Protei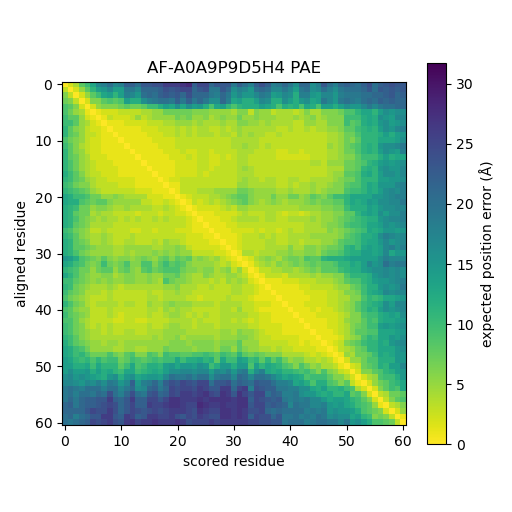n AF-A0A9P9D5H4-F1 (afdb_monomer)

Solvent-accessible surface area (backbone atoms only — not comparable to full-atom values): 3783 Å² total; per-residue (Å²): 134,80,78,71,88,73,46,73,68,54,54,50,49,52,51,55,40,48,75,68,69,52,54,51,65,68,49,23,72,74,33,86,94,43,53,38,68,56,51,54,52,46,51,55,46,51,57,44,48,66,51,32,77,73,49,66,88,77,73,86,131

Secondary structure (DSSP, 8-state):
----S--HHHHHHHHHHHHTT--HHHHHHTSTT--HHHHHHHHHHHHHHHHHHHHTTT---

Radius of gyration: 12.82 Å; Cα contacts (8 Å, |Δi|>4): 26; chains: 1; bounding box: 36×20×21 Å

Sequence (61 aa):
KNRGNWKKEEDRRIIKLRNKGKKWDDVSSQLPGRTKVACSRRYAQYYREERLARNFIDYTY

pLDDT: mean 72.63, std 15.91, range [34.53, 88.88]

Foldseek 3Di:
DCPDDDDPVLLCLLVVCVVVVHQLVVSCVVPPPAHSVNSVVVNVVVVVVVVCVVVVVPDDD

InterPro domains:
  IPR001005 SANT/Myb domain [PF00249] (3-46)
  IPR001005 SANT/Myb domain [PS50090] (1-47)
  IPR001005 SANT/Myb domain [SM00717] (2-49)
  IPR001005 SANT/Myb domain [cd00167] (5-46)
  IPR009057 Homedomain-like superfamily [SSF46689] (2-52)
  IPR017930 Myb domain [PS51294] (1-51)

Nearest PDB structures (foldseek):
  1idz-assembly1_A  TM=8.159E-01  e=1.378E-01  Mus musculus
  5yiv-assembly4_D  TM=9.099E-01  e=4.601E-01  Caulobacter vibrioides NA1000
  5yiw-assembly1_A  TM=9.014E-01  e=7.353E-01  Caulobacter vibrioides NA1000
  5yiu-assembly1_A  TM=9.145E-01  e=8.990E-01  Caulobacter vibrioides NA1000
  1tc3-assembly1_C  TM=8.191E-01  e=3.923E+00  Caenorhabditis elegans

Mean predicted aligned error: 8.61 Å

Organism: NCBI:txid1079267

Structure (mmCIF, N/CA/C/O backbone):
data_AF-A0A9P9D5H4-F1
#
_entry.id   AF-A0A9P9D5H4-F1
#
loop_
_atom_site.group_PDB
_atom_site.id
_atom_site.type_symbol
_atom_site.label_atom_id
_atom_site.label_alt_id
_atom_site.label_comp_id
_atom_site.label_asym_id
_atom_site.label_entity_id
_atom_site.label_seq_id
_atom_site.pdbx_PDB_ins_code
_atom_site.Cartn_x
_atom_site.Cartn_y
_atom_site.Cartn_z
_atom_site.occupancy
_atom_site.B_iso_or_equiv
_atom_site.auth_seq_id
_atom_site.auth_comp_id
_atom_site.auth_asym_id
_atom_site.auth_atom_id
_atom_site.pdbx_PDB_model_num
ATOM 1 N N . LYS A 1 1 ? 17.675 -3.674 -15.479 1.00 40.69 1 LYS A N 1
ATOM 2 C CA . LYS A 1 1 ? 17.189 -3.614 -14.072 1.00 40.69 1 LYS A CA 1
ATOM 3 C C . LYS A 1 1 ? 15.706 -3.236 -14.093 1.00 40.69 1 LYS A C 1
ATOM 5 O O . LYS A 1 1 ? 15.359 -2.073 -13.925 1.00 40.69 1 LYS A O 1
ATOM 10 N N . ASN A 1 2 ? 14.828 -4.200 -14.370 1.00 39.31 2 ASN A N 1
ATOM 11 C CA . ASN A 1 2 ? 13.399 -3.926 -14.520 1.00 39.31 2 ASN A CA 1
ATOM 12 C C . ASN A 1 2 ? 12.760 -3.824 -13.134 1.00 39.31 2 ASN A C 1
ATOM 14 O O . ASN A 1 2 ? 12.271 -4.809 -12.588 1.00 39.31 2 ASN A O 1
ATOM 18 N N . ARG A 1 3 ? 12.792 -2.616 -12.558 1.00 51.66 3 ARG A N 1
ATOM 19 C CA . ARG A 1 3 ? 11.904 -2.215 -11.459 1.00 51.66 3 ARG A CA 1
ATOM 20 C C . ARG A 1 3 ? 10.495 -2.214 -12.040 1.00 51.66 3 ARG A C 1
ATOM 22 O O . ARG A 1 3 ? 10.050 -1.195 -12.552 1.00 51.66 3 ARG A O 1
ATOM 29 N N . GLY A 1 4 ? 9.889 -3.397 -12.122 1.00 53.78 4 GLY A N 1
ATOM 30 C CA . GLY A 1 4 ? 8.712 -3.651 -12.943 1.00 53.78 4 GLY A CA 1
ATOM 31 C C . GLY A 1 4 ? 7.636 -2.595 -12.734 1.00 53.78 4 GLY A C 1
ATOM 32 O O . GLY A 1 4 ? 7.047 -2.577 -11.671 1.00 53.78 4 GLY A O 1
ATOM 33 N N . ASN A 1 5 ? 7.441 -1.731 -13.735 1.00 65.12 5 ASN A N 1
ATOM 34 C CA . ASN A 1 5 ? 6.324 -0.838 -14.084 1.00 65.12 5 ASN A CA 1
ATOM 35 C C . ASN A 1 5 ? 5.345 -0.322 -13.005 1.00 65.12 5 ASN A C 1
ATOM 37 O O . ASN A 1 5 ? 4.244 0.080 -13.365 1.00 65.12 5 ASN A O 1
ATOM 41 N N . TRP A 1 6 ? 5.667 -0.334 -11.715 1.00 73.19 6 TRP A N 1
ATOM 42 C CA . TRP A 1 6 ? 4.809 0.218 -10.673 1.00 73.19 6 TRP A CA 1
ATOM 43 C C . TRP A 1 6 ? 5.020 1.721 -10.615 1.00 73.19 6 TRP A C 1
ATOM 45 O O . TRP A 1 6 ? 6.103 2.211 -10.282 1.00 73.19 6 TRP A O 1
ATOM 55 N N . LYS A 1 7 ? 3.982 2.463 -10.988 1.00 78.94 7 LYS A N 1
ATOM 56 C CA . LYS A 1 7 ? 4.008 3.919 -10.937 1.00 78.94 7 LYS A CA 1
ATOM 57 C C . LYS A 1 7 ? 3.846 4.374 -9.494 1.00 78.94 7 LYS A C 1
ATOM 59 O O . LYS A 1 7 ? 3.077 3.800 -8.726 1.00 78.94 7 LYS A O 1
ATOM 64 N N . LYS A 1 8 ? 4.474 5.505 -9.156 1.00 80.06 8 LYS A N 1
ATOM 65 C CA . LYS A 1 8 ? 4.268 6.175 -7.858 1.00 80.06 8 LYS A CA 1
ATOM 66 C C . LYS A 1 8 ? 2.781 6.427 -7.572 1.00 80.06 8 LYS A C 1
ATOM 68 O O . LYS A 1 8 ? 2.368 6.460 -6.422 1.00 80.06 8 LYS A O 1
ATOM 73 N N . GLU A 1 9 ? 1.974 6.613 -8.613 1.00 83.19 9 GLU A N 1
ATOM 74 C CA . GLU A 1 9 ? 0.518 6.752 -8.520 1.00 83.19 9 GLU A CA 1
ATOM 75 C C . GLU A 1 9 ? -0.170 5.484 -8.007 1.00 83.19 9 GLU A C 1
ATOM 77 O O . GLU A 1 9 ? -1.055 5.586 -7.157 1.00 83.19 9 GLU A O 1
ATOM 82 N N . GLU A 1 10 ? 0.247 4.309 -8.488 1.00 82.56 10 GLU A N 1
ATOM 83 C CA . GLU A 1 10 ? -0.270 3.007 -8.052 1.00 82.56 10 GLU A CA 1
ATOM 84 C C . GLU A 1 10 ? 0.132 2.739 -6.599 1.00 82.56 10 GLU A C 1
ATOM 86 O O . GLU A 1 10 ? -0.727 2.412 -5.780 1.00 82.56 10 GLU A O 1
ATOM 91 N N 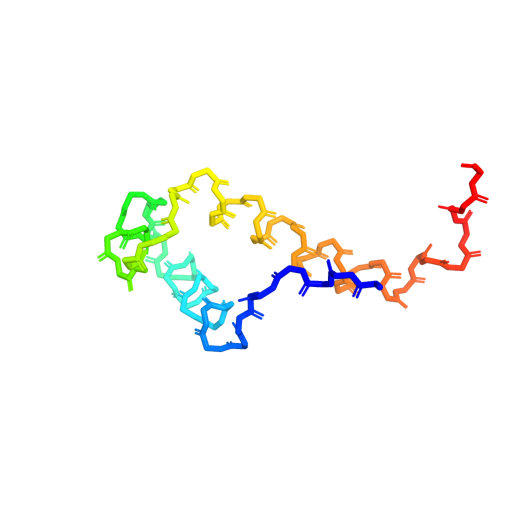. ASP A 1 11 ? 1.401 2.983 -6.252 1.00 84.25 11 ASP A N 1
ATOM 92 C CA . ASP A 1 11 ? 1.909 2.827 -4.883 1.00 84.25 11 ASP A CA 1
ATOM 93 C C . ASP A 1 11 ? 1.151 3.742 -3.907 1.00 84.25 11 ASP A C 1
ATOM 95 O O . ASP A 1 11 ? 0.655 3.287 -2.874 1.00 84.25 11 ASP A O 1
ATOM 99 N N . ARG A 1 12 ? 0.946 5.021 -4.265 1.00 86.31 12 ARG A N 1
ATOM 100 C CA . ARG A 1 12 ? 0.132 5.954 -3.466 1.00 86.31 12 ARG A CA 1
ATOM 101 C C . ARG A 1 12 ? -1.298 5.460 -3.282 1.00 86.31 12 ARG A C 1
ATOM 103 O O . ARG A 1 12 ? -1.860 5.634 -2.202 1.00 86.31 12 ARG A O 1
ATOM 110 N N . ARG A 1 13 ? -1.905 4.862 -4.312 1.00 87.00 13 ARG A N 1
ATOM 111 C CA . ARG A 1 13 ? -3.264 4.305 -4.226 1.00 87.00 13 ARG A CA 1
ATOM 112 C C . ARG A 1 13 ? -3.309 3.117 -3.280 1.00 87.00 13 ARG A C 1
ATOM 114 O O . ARG A 1 13 ? -4.153 3.101 -2.388 1.00 87.00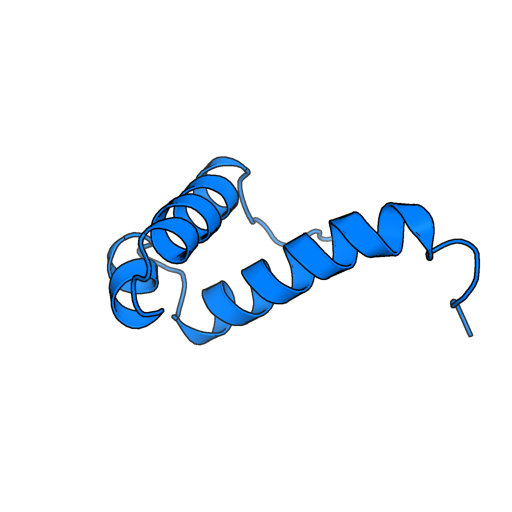 13 ARG A O 1
ATOM 121 N N . ILE A 1 14 ? -2.365 2.193 -3.416 1.00 85.38 14 ILE A N 1
ATOM 122 C CA . ILE A 1 14 ? -2.212 1.030 -2.542 1.00 85.38 14 ILE A CA 1
ATOM 123 C C . ILE A 1 14 ? -2.054 1.470 -1.078 1.00 85.38 14 ILE A C 1
ATOM 125 O O . ILE A 1 14 ? -2.817 1.017 -0.226 1.00 85.38 14 ILE A O 1
ATOM 129 N N . ILE A 1 15 ? -1.146 2.406 -0.787 1.00 85.88 15 ILE A N 1
ATOM 130 C CA . ILE A 1 15 ? -0.904 2.918 0.573 1.00 85.88 15 ILE A CA 1
ATOM 131 C C . ILE A 1 15 ? -2.136 3.650 1.110 1.00 85.88 15 ILE A C 1
ATOM 133 O O . ILE A 1 15 ? -2.580 3.377 2.221 1.00 85.88 15 ILE A O 1
ATOM 137 N N . LYS A 1 16 ? -2.744 4.543 0.319 1.00 88.88 16 LYS A N 1
ATOM 138 C CA . LYS A 1 16 ? -3.933 5.306 0.733 1.00 88.88 16 LYS A CA 1
ATOM 139 C C . LYS A 1 16 ? -5.114 4.392 1.048 1.00 88.88 16 LYS A C 1
ATOM 141 O O . LYS A 1 16 ? -5.827 4.627 2.017 1.00 88.88 16 LYS A O 1
ATOM 146 N N . LEU A 1 17 ? -5.339 3.363 0.237 1.00 88.81 17 LEU A N 1
ATOM 147 C CA . LEU A 1 17 ? -6.415 2.401 0.459 1.00 88.81 17 LEU A CA 1
ATOM 148 C C . LEU A 1 17 ? -6.117 1.494 1.648 1.00 88.81 17 LEU A C 1
ATOM 150 O O . LEU A 1 17 ? -7.018 1.220 2.441 1.00 88.81 17 LEU A O 1
ATOM 154 N N . ARG A 1 18 ? -4.855 1.093 1.827 1.00 85.38 18 ARG A N 1
ATOM 155 C CA . ARG A 1 18 ? -4.453 0.299 2.984 1.00 85.38 18 ARG A CA 1
ATOM 156 C C . ARG A 1 18 ? -4.561 1.084 4.291 1.00 85.38 18 ARG A C 1
ATOM 158 O O . ARG A 1 18 ? -5.087 0.542 5.255 1.00 85.38 18 ARG A O 1
ATOM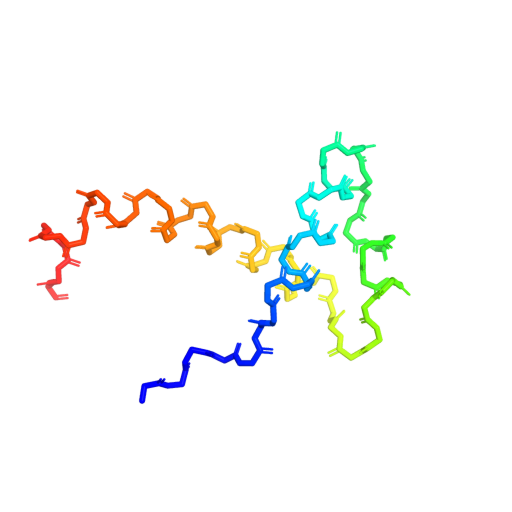 165 N N . ASN A 1 19 ? -4.198 2.367 4.286 1.00 84.81 19 ASN A N 1
ATOM 166 C CA . ASN A 1 19 ? -4.422 3.291 5.404 1.00 84.81 19 ASN A CA 1
ATOM 167 C C . ASN A 1 19 ? -5.911 3.482 5.717 1.00 84.81 19 ASN A C 1
ATOM 169 O O . ASN A 1 19 ? -6.277 3.692 6.866 1.00 84.81 19 ASN A O 1
ATOM 173 N N . LYS A 1 20 ? -6.788 3.364 4.714 1.00 87.25 20 LYS A N 1
ATOM 174 C CA . LYS A 1 20 ? -8.247 3.352 4.902 1.00 87.25 20 LYS A CA 1
ATOM 175 C C . LYS A 1 20 ? -8.800 2.002 5.389 1.00 87.25 20 LYS A C 1
ATOM 177 O O . LYS A 1 20 ? -10.015 1.849 5.455 1.00 87.25 20 LYS A O 1
ATOM 182 N N . GLY A 1 21 ? -7.953 1.004 5.661 1.00 84.44 21 GLY A N 1
ATOM 183 C CA . GLY A 1 21 ? -8.379 -0.334 6.088 1.00 84.44 21 GLY A CA 1
ATOM 184 C C . GLY A 1 21 ? -9.055 -1.163 4.990 1.00 84.44 21 GLY A C 1
ATOM 185 O O . GLY A 1 21 ? -9.723 -2.152 5.284 1.00 84.44 21 GLY A O 1
ATOM 186 N N . LYS A 1 22 ? -8.906 -0.780 3.715 1.00 85.81 22 LYS A N 1
ATOM 187 C CA . LYS A 1 22 ? -9.527 -1.502 2.598 1.00 85.81 22 LYS A CA 1
ATOM 188 C C . LYS A 1 22 ? -8.859 -2.858 2.358 1.00 85.81 22 LYS A C 1
ATOM 190 O O . LYS A 1 22 ? -7.658 -3.048 2.597 1.00 85.81 22 LYS A O 1
ATOM 195 N N . LYS A 1 23 ? -9.661 -3.813 1.879 1.00 85.56 23 LYS A N 1
ATOM 196 C CA . LYS A 1 23 ? -9.194 -5.149 1.488 1.00 85.56 23 LYS A CA 1
ATOM 197 C C . LYS A 1 23 ? -8.480 -5.067 0.140 1.00 85.56 23 LYS A C 1
ATOM 199 O O . LYS A 1 23 ? -8.747 -4.177 -0.659 1.00 85.56 23 LYS A O 1
ATOM 204 N N . TRP A 1 24 ? -7.586 -6.015 -0.133 1.00 82.81 24 TRP A N 1
ATOM 205 C CA . TRP A 1 24 ? -6.843 -6.044 -1.398 1.00 82.81 24 TRP A CA 1
ATOM 206 C C . TRP A 1 24 ? -7.740 -6.201 -2.629 1.00 82.81 24 TRP A C 1
ATOM 208 O O . TRP A 1 24 ? -7.366 -5.712 -3.688 1.00 82.81 24 TRP A O 1
ATOM 218 N N . ASP A 1 25 ? -8.919 -6.813 -2.481 1.00 84.19 25 ASP A N 1
ATOM 219 C CA . ASP A 1 25 ? -9.942 -6.871 -3.532 1.00 84.19 25 ASP A CA 1
ATOM 220 C C . ASP A 1 25 ? -10.382 -5.462 -3.972 1.00 84.19 25 ASP A C 1
ATOM 222 O O . ASP A 1 25 ? -10.298 -5.142 -5.156 1.00 84.19 25 ASP A O 1
ATOM 226 N N . ASP A 1 26 ? -10.703 -4.567 -3.027 1.00 86.12 26 ASP A N 1
ATOM 227 C CA . ASP A 1 26 ? -11.062 -3.166 -3.324 1.00 86.12 26 ASP A CA 1
ATOM 228 C C . ASP A 1 26 ? -9.909 -2.382 -3.971 1.00 86.12 26 ASP A C 1
ATOM 230 O O . ASP A 1 26 ? -10.125 -1.429 -4.726 1.00 86.12 26 ASP A O 1
ATOM 234 N N . VAL A 1 27 ? -8.668 -2.750 -3.634 1.00 84.38 27 VAL A N 1
ATOM 235 C CA . VAL A 1 27 ? -7.454 -2.137 -4.187 1.00 84.38 27 VAL A CA 1
ATOM 236 C C . VAL A 1 27 ? -7.241 -2.579 -5.629 1.00 84.38 27 VAL A C 1
ATOM 238 O O . VAL A 1 27 ? -6.993 -1.730 -6.483 1.00 84.38 27 VAL A O 1
ATOM 241 N N . SER A 1 28 ? -7.388 -3.875 -5.919 1.00 84.12 28 SER A N 1
ATO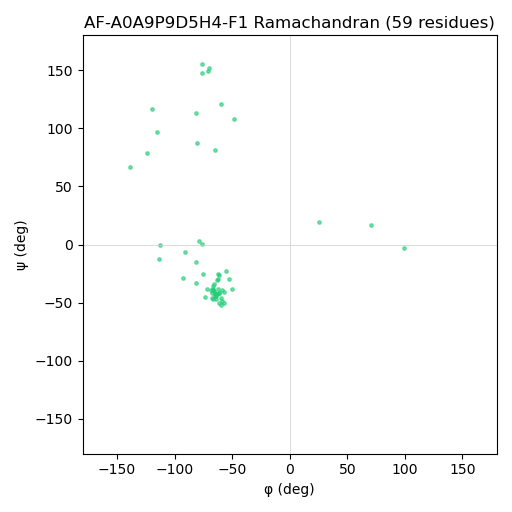M 242 C CA . SER A 1 28 ? -7.294 -4.383 -7.290 1.00 84.12 28 SER A CA 1
ATOM 243 C C . SER A 1 28 ? -8.419 -3.872 -8.181 1.00 84.12 28 SER A C 1
ATOM 245 O O . SER A 1 28 ? -8.167 -3.569 -9.341 1.00 84.12 28 SER A O 1
ATOM 247 N N . SER A 1 29 ? -9.624 -3.668 -7.641 1.00 85.38 29 SER A N 1
ATOM 248 C CA . SER A 1 29 ? -10.730 -3.067 -8.399 1.00 85.38 29 SER A CA 1
ATOM 249 C C . SER A 1 29 ? -10.429 -1.639 -8.866 1.00 85.38 29 SER A C 1
ATOM 251 O O . SER A 1 29 ? -10.968 -1.192 -9.872 1.00 85.38 29 SER A O 1
ATOM 253 N N . GLN A 1 30 ? -9.547 -0.915 -8.169 1.00 82.81 30 GLN A N 1
ATOM 254 C CA . GLN A 1 30 ? -9.108 0.432 -8.557 1.00 82.81 30 GLN A CA 1
ATOM 255 C C . GLN A 1 30 ? -7.862 0.447 -9.449 1.00 82.81 30 GLN A C 1
ATOM 257 O O . GLN A 1 30 ? -7.460 1.516 -9.912 1.00 82.81 30 GLN A O 1
ATOM 262 N N . LEU A 1 31 ? -7.239 -0.709 -9.673 1.00 80.19 31 LEU A N 1
ATOM 263 C CA . LEU A 1 31 ? -6.041 -0.867 -10.488 1.00 80.19 31 LEU A CA 1
ATOM 264 C C . LEU A 1 31 ? -6.316 -1.901 -11.590 1.00 80.19 31 LEU A C 1
ATOM 266 O O . LEU A 1 31 ? -5.902 -3.058 -11.469 1.00 80.19 31 LEU A O 1
ATOM 270 N N . PRO A 1 32 ? -7.011 -1.505 -12.675 1.00 71.25 32 PRO A N 1
ATOM 271 C CA . PRO A 1 32 ? -7.251 -2.401 -13.798 1.00 71.25 32 PRO A CA 1
ATOM 272 C C . PRO A 1 32 ? -5.906 -2.855 -14.384 1.00 71.25 32 PRO A C 1
ATOM 274 O O . PRO A 1 32 ? -5.069 -2.037 -14.759 1.00 71.25 32 PRO A O 1
ATOM 277 N N . GLY A 1 33 ? -5.673 -4.170 -14.401 1.00 75.88 33 GLY A N 1
ATOM 278 C CA . GLY A 1 33 ? -4.402 -4.781 -14.817 1.00 75.88 33 GLY A CA 1
ATOM 279 C C . GLY A 1 33 ? -3.462 -5.187 -13.674 1.00 75.88 33 GLY A C 1
ATOM 280 O O . GLY A 1 33 ? -2.426 -5.801 -13.928 1.00 75.88 33 GLY A O 1
ATOM 281 N N . ARG A 1 34 ? -3.811 -4.911 -12.408 1.00 76.81 34 ARG A N 1
ATOM 282 C CA . ARG A 1 34 ? -3.059 -5.382 -11.233 1.00 76.81 34 ARG A CA 1
ATOM 283 C C . ARG A 1 34 ? -3.928 -6.264 -10.344 1.00 76.81 34 ARG A C 1
ATOM 285 O O . ARG A 1 34 ? -4.891 -5.823 -9.730 1.00 76.81 34 ARG A O 1
ATOM 292 N N . THR A 1 35 ? -3.542 -7.527 -10.208 1.00 80.44 35 THR A N 1
ATOM 293 C CA . THR A 1 35 ? -4.233 -8.477 -9.327 1.00 80.44 35 THR A CA 1
ATOM 294 C C . THR A 1 35 ? -4.002 -8.136 -7.852 1.00 80.44 35 THR A C 1
ATOM 296 O O . THR A 1 35 ? -2.941 -7.632 -7.473 1.00 80.44 35 THR A O 1
ATOM 299 N N . LYS A 1 36 ? -4.950 -8.497 -6.979 1.00 78.62 36 LYS A N 1
ATOM 300 C CA . LYS A 1 36 ? -4.838 -8.334 -5.516 1.00 78.62 36 LYS A CA 1
ATOM 301 C C . LYS A 1 36 ? -3.538 -8.887 -4.921 1.00 78.62 36 LYS A C 1
ATOM 303 O O . LYS A 1 36 ? -2.924 -8.256 -4.062 1.00 78.62 36 LYS A O 1
ATOM 308 N N . VAL A 1 37 ? -3.072 -10.024 -5.441 1.00 79.50 37 VAL A N 1
ATOM 309 C CA . VAL A 1 37 ? -1.800 -10.656 -5.053 1.00 79.50 37 VAL A CA 1
ATOM 310 C C . VAL A 1 37 ? -0.612 -9.752 -5.391 1.00 79.50 37 VAL A C 1
ATOM 312 O O . VAL A 1 37 ? 0.292 -9.576 -4.575 1.00 79.50 37 VAL A O 1
ATOM 315 N N . ALA A 1 38 ? -0.630 -9.128 -6.570 1.00 79.88 38 ALA A N 1
ATOM 316 C CA . ALA A 1 38 ? 0.409 -8.203 -7.001 1.00 79.88 38 ALA A CA 1
ATOM 317 C C . ALA A 1 38 ? 0.428 -6.938 -6.125 1.00 79.88 38 ALA A C 1
ATOM 319 O O . ALA A 1 38 ? 1.504 -6.496 -5.735 1.00 79.88 38 ALA A O 1
ATOM 320 N N . CYS A 1 39 ? -0.741 -6.413 -5.741 1.00 81.50 39 CYS A N 1
ATOM 321 C CA . CYS A 1 39 ? -0.857 -5.252 -4.851 1.00 81.50 39 CYS A CA 1
ATOM 322 C C . CYS A 1 39 ? -0.311 -5.537 -3.445 1.00 81.50 39 CYS A C 1
ATOM 324 O O . CYS A 1 39 ? 0.442 -4.732 -2.900 1.00 81.50 39 CYS A O 1
ATOM 326 N N . SER A 1 40 ? -0.638 -6.700 -2.872 1.00 82.88 40 SER A N 1
ATOM 327 C CA . SER A 1 40 ? -0.129 -7.101 -1.556 1.00 82.88 40 SER A CA 1
ATOM 328 C C . SER A 1 40 ? 1.391 -7.292 -1.567 1.00 82.88 40 SER A C 1
ATOM 330 O O . SER A 1 40 ? 2.086 -6.766 -0.694 1.00 82.88 40 SER A O 1
ATOM 332 N N . ARG A 1 41 ? 1.926 -7.963 -2.599 1.00 80.12 41 ARG A N 1
ATOM 333 C 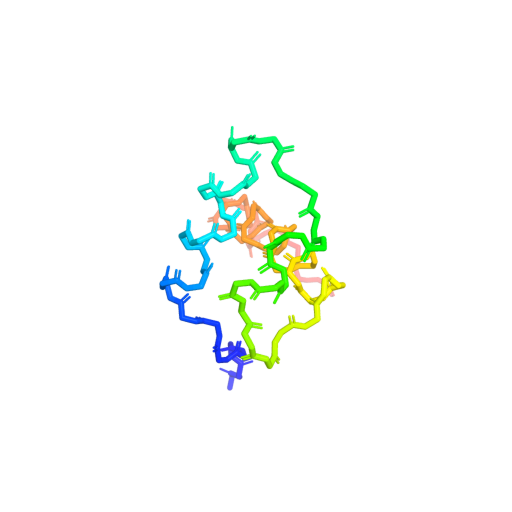CA . ARG A 1 41 ? 3.378 -8.097 -2.799 1.00 80.12 41 ARG A CA 1
ATOM 334 C C . ARG A 1 41 ? 4.045 -6.741 -2.993 1.00 80.12 41 ARG A C 1
ATOM 336 O O . ARG A 1 41 ? 5.100 -6.517 -2.413 1.00 80.12 41 ARG A O 1
ATOM 343 N N . ARG A 1 42 ? 3.432 -5.833 -3.760 1.00 83.31 42 ARG A N 1
ATOM 344 C CA . ARG A 1 42 ? 3.967 -4.488 -3.989 1.00 83.31 42 ARG A CA 1
ATOM 345 C C . ARG A 1 42 ? 3.997 -3.666 -2.712 1.00 83.31 42 ARG A C 1
ATOM 347 O O . ARG A 1 42 ? 5.005 -3.027 -2.460 1.00 83.31 42 ARG A O 1
ATOM 354 N N . TYR A 1 43 ? 2.955 -3.729 -1.885 1.00 81.56 43 TYR A N 1
ATOM 355 C CA . TYR A 1 43 ? 2.954 -3.095 -0.568 1.00 81.56 43 TYR A CA 1
ATOM 356 C C . TYR A 1 43 ? 4.083 -3.658 0.299 1.00 81.56 43 TYR A C 1
ATOM 358 O O . TYR A 1 43 ? 4.929 -2.905 0.757 1.00 81.56 43 TYR A O 1
ATOM 366 N N . ALA A 1 44 ? 4.193 -4.981 0.443 1.00 80.06 44 ALA A N 1
ATOM 367 C CA . ALA A 1 44 ? 5.294 -5.583 1.198 1.00 80.06 44 ALA A CA 1
ATOM 368 C C . ALA A 1 44 ? 6.672 -5.180 0.643 1.00 80.06 44 ALA A C 1
ATOM 370 O O . ALA A 1 44 ? 7.575 -4.874 1.415 1.00 80.06 44 ALA A O 1
ATOM 371 N N . GLN A 1 45 ? 6.823 -5.126 -0.684 1.00 78.31 45 GLN A N 1
ATOM 372 C CA . GLN A 1 45 ? 8.038 -4.671 -1.351 1.00 78.31 45 GLN A CA 1
ATOM 373 C C . GLN A 1 45 ? 8.302 -3.182 -1.129 1.00 78.31 45 GLN A C 1
ATOM 375 O O . GLN A 1 45 ? 9.448 -2.836 -0.927 1.00 78.31 45 GLN A O 1
ATOM 380 N N . TYR A 1 46 ? 7.290 -2.316 -1.122 1.00 79.38 46 TYR A N 1
ATOM 381 C CA . TYR A 1 46 ? 7.432 -0.885 -0.851 1.00 79.38 46 TYR A CA 1
ATOM 382 C C . TYR A 1 46 ? 7.981 -0.651 0.562 1.00 79.38 46 TYR A C 1
ATOM 384 O O . TYR A 1 46 ? 8.999 0.012 0.722 1.00 79.38 46 TYR A O 1
ATOM 392 N N . TYR A 1 47 ? 7.382 -1.283 1.578 1.00 75.50 47 TYR A N 1
ATOM 393 C CA . TYR A 1 47 ? 7.872 -1.197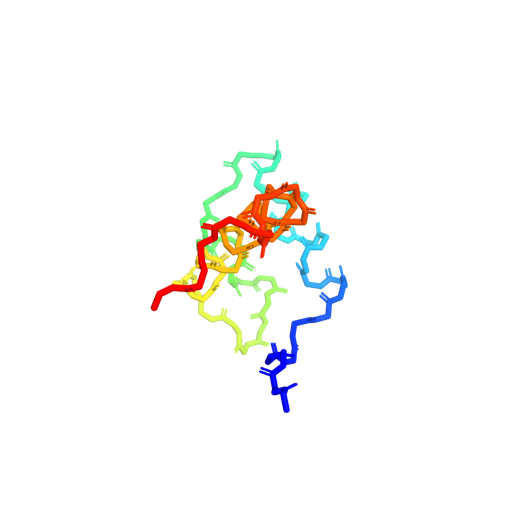 2.962 1.00 75.50 47 TYR A CA 1
ATOM 394 C C . TYR A 1 47 ? 9.235 -1.870 3.121 1.00 75.50 47 TYR A C 1
ATOM 396 O O . TYR A 1 47 ? 10.082 -1.415 3.889 1.00 75.50 47 TYR A O 1
ATOM 404 N N . ARG A 1 48 ? 9.465 -2.966 2.391 1.00 73.25 48 ARG A N 1
ATOM 405 C CA . ARG A 1 48 ? 10.762 -3.633 2.363 1.00 73.25 48 ARG A CA 1
ATOM 406 C C . ARG A 1 48 ? 11.809 -2.762 1.677 1.00 73.25 48 ARG A C 1
ATOM 408 O O . ARG A 1 48 ? 12.899 -2.718 2.196 1.00 73.25 48 ARG A O 1
ATOM 415 N N . GLU A 1 49 ? 11.528 -2.072 0.579 1.00 70.19 49 GLU A N 1
ATOM 416 C CA . GLU A 1 49 ? 12.450 -1.157 -0.110 1.00 70.19 49 GLU A CA 1
ATOM 417 C C . GLU A 1 49 ? 12.727 0.084 0.740 1.00 70.19 49 GLU A C 1
ATOM 419 O O . GLU A 1 49 ? 13.874 0.502 0.838 1.00 70.19 49 GLU A O 1
ATOM 424 N N . GLU A 1 50 ? 11.721 0.618 1.432 1.00 67.62 50 GLU A N 1
ATOM 425 C CA . GLU A 1 50 ? 11.888 1.708 2.397 1.00 67.62 50 GLU A CA 1
ATOM 426 C C . GLU A 1 50 ? 12.793 1.294 3.574 1.00 67.62 50 GLU A C 1
ATOM 428 O O . GLU A 1 50 ? 13.642 2.069 4.015 1.00 67.62 50 GLU A O 1
ATOM 433 N N . ARG A 1 51 ? 12.682 0.042 4.046 1.00 55.91 51 ARG A N 1
ATOM 434 C CA . ARG A 1 51 ? 13.570 -0.513 5.087 1.00 55.91 51 ARG A CA 1
ATOM 435 C C . ARG A 1 51 ? 14.914 -1.017 4.551 1.00 55.91 51 ARG A C 1
ATOM 437 O O . ARG A 1 51 ? 15.921 -0.893 5.237 1.00 55.91 51 ARG A O 1
ATOM 444 N N . LEU A 1 52 ? 14.968 -1.550 3.335 1.00 55.41 52 LEU A N 1
ATOM 445 C CA . LEU A 1 52 ? 16.186 -2.011 2.668 1.00 55.41 52 LEU A CA 1
ATOM 446 C C . LEU A 1 52 ? 17.013 -0.829 2.173 1.00 55.41 52 LEU A C 1
ATOM 448 O O . LEU A 1 52 ? 18.223 -0.940 2.164 1.00 55.41 52 LEU A O 1
ATOM 452 N N . ALA A 1 53 ? 16.449 0.344 1.890 1.00 55.84 53 ALA A N 1
ATOM 453 C CA . ALA A 1 53 ? 17.262 1.549 1.710 1.00 55.84 53 ALA A CA 1
ATOM 454 C C . ALA A 1 53 ? 18.162 1.834 2.937 1.00 55.84 53 ALA A C 1
ATOM 456 O O . ALA A 1 53 ? 19.201 2.468 2.788 1.00 55.84 53 ALA A O 1
ATOM 457 N N . ARG A 1 54 ? 17.804 1.316 4.126 1.00 49.88 54 ARG A N 1
ATOM 458 C CA . ARG A 1 54 ? 18.659 1.295 5.325 1.00 49.88 54 ARG A CA 1
ATOM 459 C C . ARG A 1 54 ? 19.494 0.017 5.512 1.00 49.88 54 ARG A C 1
ATOM 461 O O . ARG A 1 54 ? 20.561 0.118 6.095 1.00 49.88 54 ARG A O 1
ATOM 468 N N . ASN A 1 55 ? 19.053 -1.150 5.028 1.00 44.91 55 ASN A N 1
ATOM 469 C CA . ASN A 1 55 ? 19.702 -2.456 5.280 1.00 44.91 55 ASN A CA 1
ATOM 470 C C . ASN A 1 55 ? 20.343 -3.140 4.051 1.00 44.91 55 ASN A C 1
ATOM 472 O O . ASN A 1 55 ? 20.895 -4.228 4.171 1.00 44.91 55 ASN A O 1
ATOM 476 N N . PHE A 1 56 ? 20.271 -2.552 2.858 1.00 44.81 56 PHE A N 1
ATOM 477 C CA . PHE A 1 56 ? 20.785 -3.133 1.608 1.00 44.81 56 PHE A CA 1
ATOM 478 C C . PHE A 1 56 ? 22.315 -3.038 1.481 1.00 44.81 56 PHE A C 1
ATOM 480 O O . PHE A 1 56 ? 22.865 -3.508 0.494 1.00 44.81 56 PHE A O 1
ATOM 487 N N . ILE A 1 57 ? 23.015 -2.475 2.472 1.00 53.97 57 ILE A N 1
ATOM 488 C CA . ILE A 1 57 ? 24.482 -2.563 2.553 1.00 53.97 57 ILE A CA 1
ATOM 489 C C . ILE A 1 57 ? 24.925 -3.912 3.161 1.00 53.97 57 ILE A C 1
ATOM 491 O O . ILE A 1 57 ? 26.076 -4.288 2.997 1.00 53.97 57 ILE A O 1
ATOM 495 N N . ASP A 1 58 ? 24.029 -4.674 3.804 1.00 45.62 58 ASP A N 1
ATOM 496 C CA . ASP A 1 58 ? 24.448 -5.792 4.672 1.00 45.62 58 ASP A CA 1
ATOM 497 C C . ASP A 1 58 ? 24.059 -7.201 4.174 1.00 45.62 58 ASP A C 1
ATOM 499 O O . ASP A 1 58 ? 24.545 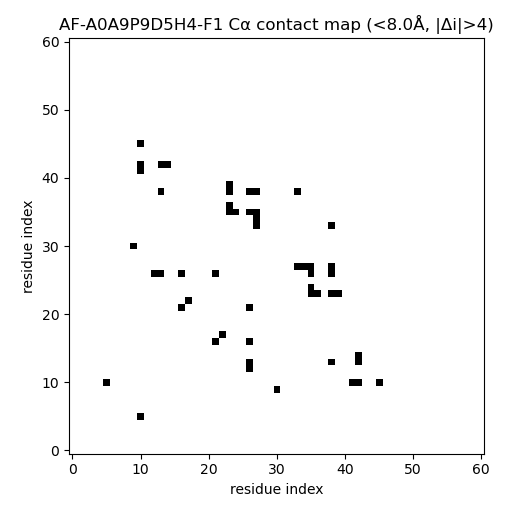-8.198 4.686 1.00 45.62 58 ASP A O 1
ATOM 503 N N . TYR A 1 59 ? 23.183 -7.339 3.170 1.00 34.53 59 TYR A N 1
ATOM 504 C CA . TYR A 1 59 ? 22.671 -8.664 2.768 1.00 34.53 59 TYR A CA 1
ATOM 505 C C . TYR A 1 59 ? 22.563 -8.848 1.252 1.00 34.53 59 TYR A C 1
ATOM 507 O O . TYR A 1 59 ? 21.480 -9.017 0.689 1.00 34.53 59 TYR A O 1
ATOM 515 N N . THR A 1 60 ? 23.713 -8.869 0.589 1.00 37.62 60 THR A N 1
ATOM 516 C CA . THR A 1 60 ? 23.882 -9.619 -0.661 1.00 37.62 60 THR A CA 1
ATOM 517 C C . THR A 1 60 ? 24.904 -10.726 -0.409 1.00 37.62 60 THR A C 1
ATOM 519 O O . THR A 1 60 ? 26.103 -10.458 -0.440 1.00 37.62 60 THR A O 1
ATOM 522 N N . TYR A 1 61 ? 24.407 -11.932 -0.118 1.00 37.41 61 TYR A N 1
ATOM 523 C CA . TYR A 1 61 ? 25.119 -13.204 -0.272 1.00 37.41 61 TYR A CA 1
ATOM 524 C C . TYR A 1 61 ? 24.503 -13.914 -1.479 1.00 37.41 61 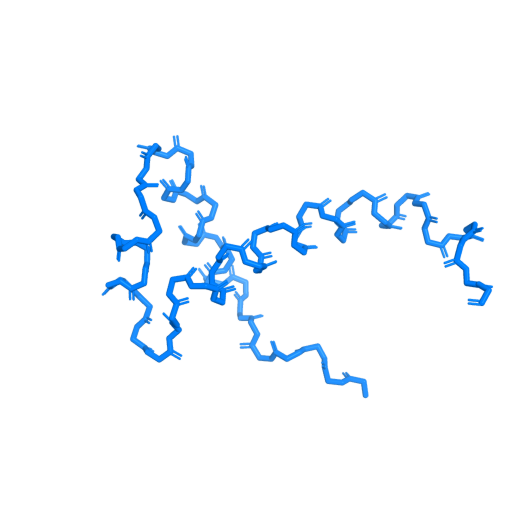TYR A C 1
ATOM 526 O O . TYR A 1 61 ? 23.250 -13.879 -1.575 1.00 37.41 61 TYR A O 1
#